Protein AF-A0A1G7T031-F1 (afdb_monomer_lite)

Organism: NCBI:txid504805

Foldseek 3Di:
DDFAPKDWPDFDPDKDWDWDDDPVDPPDIATAIFTQKTWMWGADPVRDTDIDIDGHPRRVVVVVVVPPDPDRRPRPD

Structure (mmCIF, N/CA/C/O backbone):
data_AF-A0A1G7T031-F1
#
_entry.id   AF-A0A1G7T031-F1
#
loop_
_atom_site.group_PDB
_atom_site.id
_atom_site.type_symbol
_atom_site.label_atom_id
_atom_site.label_alt_id
_atom_site.label_comp_id
_atom_site.label_asym_id
_atom_site.label_entity_id
_atom_site.label_seq_id
_atom_site.pdbx_PDB_ins_code
_atom_site.Cartn_x
_atom_site.Cartn_y
_atom_site.Cartn_z
_atom_site.occupancy
_atom_site.B_iso_or_equiv
_atom_site.auth_seq_id
_atom_site.auth_comp_id
_atom_site.auth_asym_id
_atom_site.auth_atom_id
_atom_site.pdbx_PDB_model_num
ATOM 1 N N . MET A 1 1 ? -12.135 -0.253 -0.549 1.00 76.56 1 MET A N 1
ATOM 2 C CA . MET A 1 1 ? -11.840 -0.027 0.883 1.00 76.56 1 MET A CA 1
ATOM 3 C C . MET A 1 1 ? -11.889 1.469 1.145 1.00 76.56 1 MET A C 1
ATOM 5 O O . MET A 1 1 ? -11.642 2.216 0.206 1.00 76.56 1 MET A O 1
ATOM 9 N N . MET A 1 2 ? -12.216 1.900 2.360 1.00 89.25 2 MET A N 1
ATOM 10 C CA . MET A 1 2 ? -12.146 3.303 2.775 1.00 89.25 2 MET A CA 1
ATOM 11 C C . MET A 1 2 ? -11.207 3.368 3.977 1.00 89.25 2 MET A C 1
ATOM 13 O O . MET A 1 2 ? -11.422 2.651 4.946 1.00 89.25 2 MET A O 1
ATOM 17 N N . LEU A 1 3 ? -10.149 4.169 3.875 1.00 93.38 3 LEU A N 1
ATOM 18 C CA . LEU A 1 3 ? -9.177 4.375 4.946 1.00 93.38 3 LEU A CA 1
ATOM 19 C C . LEU A 1 3 ? -9.304 5.835 5.377 1.00 93.38 3 LEU A C 1
ATOM 21 O O . LEU A 1 3 ? -8.985 6.732 4.596 1.00 93.38 3 LEU A O 1
ATOM 25 N N . ILE A 1 4 ? -9.838 6.083 6.571 1.00 95.31 4 ILE A N 1
ATOM 26 C CA . ILE A 1 4 ? -10.051 7.442 7.078 1.00 95.31 4 ILE A CA 1
ATOM 27 C C . ILE A 1 4 ? -8.830 7.858 7.895 1.00 95.31 4 ILE A C 1
ATOM 29 O O . ILE A 1 4 ? -8.321 7.068 8.683 1.00 95.31 4 ILE A O 1
ATOM 33 N N . ASN A 1 5 ? -8.351 9.090 7.693 1.00 94.62 5 ASN A N 1
ATOM 34 C CA . ASN A 1 5 ? -7.147 9.633 8.337 1.00 94.62 5 ASN A CA 1
ATOM 35 C C . ASN A 1 5 ? -5.930 8.683 8.305 1.00 94.62 5 ASN A C 1
ATOM 37 O O . ASN A 1 5 ? -5.328 8.444 9.352 1.00 94.62 5 ASN A O 1
ATOM 41 N N . PRO A 1 6 ? -5.580 8.088 7.150 1.00 95.50 6 PRO A N 1
ATOM 42 C CA . PRO A 1 6 ? -4.646 6.982 7.163 1.00 95.50 6 PRO A CA 1
ATOM 43 C C . PRO A 1 6 ? -3.186 7.465 7.190 1.00 95.50 6 PRO A C 1
ATOM 45 O O . PRO A 1 6 ? -2.842 8.469 6.564 1.00 95.50 6 PRO A O 1
ATOM 48 N N . SER A 1 7 ? -2.317 6.723 7.874 1.00 95.12 7 SER A N 1
ATOM 49 C CA . SER A 1 7 ? -0.875 6.972 7.958 1.00 95.12 7 SER A CA 1
ATOM 50 C C . SER A 1 7 ? -0.100 5.671 7.787 1.00 95.12 7 SER A C 1
ATOM 52 O O . SER A 1 7 ? -0.414 4.668 8.424 1.00 95.12 7 SER A O 1
ATOM 54 N N . ILE A 1 8 ? 0.943 5.687 6.954 1.00 95.31 8 ILE A N 1
ATOM 55 C CA . ILE A 1 8 ? 1.901 4.577 6.884 1.00 95.31 8 ILE A CA 1
ATOM 56 C C . ILE A 1 8 ? 2.724 4.603 8.174 1.00 95.31 8 ILE A C 1
ATOM 58 O O . ILE A 1 8 ? 3.350 5.619 8.481 1.00 95.31 8 ILE A O 1
ATOM 62 N N . ILE A 1 9 ? 2.699 3.507 8.930 1.00 97.25 9 ILE A N 1
ATOM 63 C CA . ILE A 1 9 ? 3.422 3.367 10.204 1.00 97.25 9 ILE A CA 1
ATOM 64 C C . ILE A 1 9 ? 4.607 2.401 10.105 1.00 97.25 9 ILE A C 1
ATOM 66 O O . ILE A 1 9 ? 5.529 2.496 10.912 1.00 97.25 9 ILE A O 1
ATOM 70 N N . ASP A 1 10 ? 4.610 1.521 9.101 1.00 97.56 10 ASP A N 1
ATOM 71 C CA . ASP A 1 10 ? 5.729 0.634 8.780 1.00 97.56 10 ASP A CA 1
ATOM 72 C C . ASP A 1 10 ? 5.779 0.322 7.276 1.00 97.56 10 ASP A C 1
ATOM 74 O O . ASP A 1 10 ? 4.763 0.383 6.573 1.00 97.56 10 ASP A O 1
ATOM 78 N N . GLN A 1 11 ? 6.967 -0.011 6.773 1.00 97.44 11 GLN A N 1
ATOM 79 C CA . GLN A 1 11 ? 7.198 -0.370 5.375 1.00 97.44 11 GLN A CA 1
ATOM 80 C C . GLN A 1 11 ? 8.365 -1.350 5.228 1.00 97.44 11 GLN A C 1
ATOM 82 O O . GLN A 1 11 ? 9.370 -1.265 5.936 1.00 97.44 11 GLN A O 1
ATOM 87 N N . SER A 1 12 ? 8.267 -2.262 4.261 1.00 97.31 12 SER A N 1
ATOM 88 C CA . SER A 1 12 ? 9.354 -3.190 3.959 1.00 97.31 12 SER A CA 1
ATOM 89 C C . SER A 1 12 ? 10.585 -2.479 3.403 1.00 97.31 12 SER A C 1
ATOM 91 O O . SER A 1 12 ? 10.491 -1.488 2.681 1.00 97.31 12 SER A O 1
ATOM 93 N N . VAL A 1 13 ? 11.757 -3.062 3.668 1.00 96.56 13 VAL A N 1
ATOM 94 C CA . VAL A 1 13 ? 13.015 -2.680 3.005 1.00 96.56 13 VAL A CA 1
ATOM 95 C C . VAL A 1 13 ? 13.026 -3.133 1.543 1.00 96.56 13 VAL A C 1
ATOM 97 O O . VAL A 1 13 ? 13.607 -2.465 0.692 1.00 96.56 13 VAL A O 1
ATOM 100 N N . GLU A 1 14 ? 12.390 -4.271 1.249 1.00 97.31 14 GLU A N 1
ATOM 101 C CA . GLU A 1 14 ? 12.231 -4.756 -0.120 1.00 97.31 14 GLU A CA 1
ATOM 102 C C . GLU A 1 14 ? 11.320 -3.817 -0.914 1.00 97.31 14 GLU A C 1
ATOM 104 O O . GLU A 1 14 ? 10.258 -3.405 -0.433 1.00 97.31 14 GLU A O 1
ATOM 109 N N . VAL A 1 15 ? 11.755 -3.495 -2.130 1.00 95.19 15 VAL A N 1
ATOM 110 C CA . VAL A 1 15 ? 11.114 -2.540 -3.031 1.00 95.19 15 VAL A CA 1
ATOM 111 C C . VAL A 1 15 ? 10.927 -3.183 -4.397 1.00 95.19 15 VAL A C 1
ATOM 113 O O . VAL A 1 15 ? 11.846 -3.818 -4.915 1.00 95.19 15 VAL A O 1
ATOM 116 N N . ASP A 1 16 ? 9.758 -2.971 -4.994 1.00 91.19 16 ASP A N 1
ATOM 117 C CA . ASP A 1 16 ? 9.468 -3.305 -6.379 1.00 91.19 16 ASP A CA 1
ATOM 118 C C . ASP A 1 16 ? 9.362 -2.032 -7.235 1.00 91.19 16 ASP A C 1
ATOM 120 O O . ASP A 1 16 ? 8.817 -1.000 -6.839 1.00 91.19 16 ASP A O 1
ATOM 124 N N . GLU A 1 17 ? 9.906 -2.075 -8.445 1.00 93.50 17 GLU A N 1
ATOM 125 C CA . GLU A 1 17 ? 9.877 -0.947 -9.372 1.00 93.50 17 GLU A CA 1
ATOM 126 C C . GLU A 1 17 ? 9.020 -1.318 -10.586 1.00 93.50 17 GLU A C 1
ATOM 128 O O . GLU A 1 17 ? 9.267 -2.325 -11.249 1.00 93.50 17 GLU A O 1
ATOM 133 N N . GLN A 1 18 ? 7.957 -0.544 -10.825 1.00 93.00 18 GLN A N 1
ATOM 134 C CA . GLN A 1 18 ? 6.986 -0.785 -11.897 1.00 93.00 18 GLN A CA 1
ATOM 135 C C . GLN A 1 18 ? 6.473 0.535 -12.471 1.00 93.00 18 GLN A C 1
ATOM 137 O O . GLN A 1 18 ? 6.528 1.581 -11.819 1.00 93.00 18 GLN A O 1
ATOM 142 N N . TYR A 1 19 ? 5.929 0.480 -13.687 1.00 92.38 19 TYR A N 1
ATOM 143 C CA . TYR A 1 19 ? 5.276 1.631 -14.300 1.00 92.38 19 TYR A CA 1
ATOM 144 C C . TYR A 1 19 ? 3.938 1.944 -13.618 1.00 92.38 19 TYR A C 1
ATOM 146 O O . TYR A 1 19 ? 3.023 1.121 -13.613 1.00 92.38 19 TYR A O 1
ATOM 154 N N . GLU A 1 20 ? 3.794 3.169 -13.117 1.00 91.69 20 GLU A N 1
ATOM 155 C CA . GLU A 1 20 ? 2.545 3.725 -12.598 1.00 91.69 20 GLU A CA 1
ATOM 156 C C . GLU A 1 20 ? 2.014 4.822 -13.528 1.00 91.69 20 GLU A C 1
ATOM 158 O O . GLU A 1 20 ? 2.768 5.606 -14.110 1.00 91.69 20 GLU A O 1
ATOM 163 N N . GLY A 1 21 ? 0.690 4.884 -13.656 1.00 89.25 21 GLY A N 1
ATOM 164 C CA . GLY A 1 21 ? -0.027 6.044 -14.180 1.00 89.25 21 GLY A CA 1
ATOM 165 C C . GLY A 1 21 ? -0.853 6.681 -13.074 1.00 89.25 21 GLY A C 1
ATOM 166 O O . GLY A 1 21 ? -1.157 6.025 -12.084 1.00 89.25 21 GLY A O 1
ATOM 167 N N . CYS A 1 22 ? -1.237 7.940 -13.251 1.00 87.44 22 CYS A N 1
ATOM 168 C CA . CYS A 1 22 ? -2.120 8.638 -12.323 1.00 87.44 22 CYS A CA 1
ATOM 169 C C . CYS A 1 22 ? -3.324 9.179 -13.089 1.00 87.44 22 CYS A C 1
ATOM 171 O O . CYS A 1 22 ? -3.165 9.729 -14.179 1.00 87.44 22 CYS A O 1
ATOM 173 N N . LEU A 1 23 ? -4.523 9.073 -12.515 1.00 86.56 23 LEU A N 1
ATOM 174 C CA . LEU A 1 23 ? -5.730 9.645 -13.123 1.00 86.56 23 LEU A CA 1
ATOM 175 C C . LEU A 1 23 ? -5.675 11.180 -13.217 1.00 86.56 23 LEU A C 1
ATOM 177 O O . LEU A 1 23 ? -6.367 11.760 -14.046 1.00 86.56 23 LEU A O 1
ATOM 181 N N . SER A 1 24 ? -4.822 11.833 -12.425 1.00 84.44 24 SER A N 1
ATOM 182 C CA . SER A 1 24 ? -4.569 13.277 -12.508 1.00 84.44 24 SER A CA 1
ATOM 183 C C . SER A 1 24 ? -3.607 13.668 -13.641 1.00 84.44 24 SER A C 1
ATOM 185 O O . SER A 1 24 ? -3.548 14.838 -14.009 1.00 84.44 24 SER A O 1
ATOM 187 N N . PHE A 1 25 ? -2.860 12.711 -14.207 1.00 81.69 25 PHE A N 1
ATOM 188 C CA . PHE A 1 25 ? -1.880 12.924 -15.277 1.00 81.69 25 PHE A CA 1
ATOM 189 C C . PHE A 1 25 ? -2.134 11.941 -16.422 1.00 81.69 25 PHE A C 1
ATOM 191 O O . PHE A 1 25 ? -1.513 10.879 -16.525 1.00 81.69 25 PHE A O 1
ATOM 198 N N . PHE A 1 26 ? -3.080 12.307 -17.286 1.00 75.94 26 PHE A N 1
ATOM 199 C CA . PHE A 1 26 ? -3.437 11.519 -18.462 1.00 75.94 26 PHE A CA 1
ATOM 200 C C . PHE A 1 26 ? -2.221 11.305 -19.382 1.00 75.94 26 PHE A C 1
ATOM 202 O O . PHE A 1 26 ? -1.370 12.180 -19.520 1.00 75.94 26 PHE A O 1
ATOM 209 N N . ASP A 1 27 ? -2.132 10.110 -19.971 1.00 83.06 27 ASP A N 1
ATOM 210 C CA . ASP A 1 27 ? -1.089 9.660 -20.912 1.00 83.06 27 ASP A CA 1
ATOM 211 C C . ASP A 1 27 ? 0.368 9.621 -20.417 1.00 83.06 27 ASP A C 1
ATOM 213 O O . ASP A 1 27 ? 1.255 9.210 -21.165 1.00 83.06 27 ASP A O 1
ATOM 217 N N . VAL A 1 28 ? 0.636 9.931 -19.145 1.00 84.88 28 VAL A N 1
ATOM 218 C CA . VAL A 1 28 ? 1.975 9.781 -18.558 1.00 84.88 28 VAL A CA 1
ATOM 219 C C . VAL A 1 28 ? 2.073 8.472 -17.777 1.00 84.88 28 VAL A C 1
ATOM 221 O O . VAL A 1 28 ? 1.177 8.107 -17.008 1.00 84.88 28 VAL A O 1
ATOM 224 N N . ARG A 1 29 ? 3.176 7.747 -17.976 1.00 87.88 29 ARG A N 1
ATOM 225 C CA . ARG A 1 29 ? 3.587 6.618 -17.135 1.00 87.88 29 ARG A CA 1
ATOM 226 C C . ARG A 1 29 ? 5.008 6.859 -16.652 1.00 87.88 29 ARG A C 1
ATOM 228 O O . ARG A 1 29 ? 5.878 7.191 -17.451 1.00 87.88 29 ARG A O 1
ATOM 235 N N . GLY A 1 30 ? 5.225 6.704 -15.354 1.00 86.88 30 GLY A N 1
ATOM 236 C CA . GLY A 1 30 ? 6.538 6.810 -14.728 1.00 86.88 30 GLY A CA 1
ATOM 237 C C . GLY A 1 30 ? 6.916 5.488 -14.085 1.00 86.88 30 GLY A C 1
ATOM 238 O O . GLY A 1 30 ? 6.053 4.807 -13.540 1.00 86.88 30 GLY A O 1
ATOM 239 N N . MET A 1 31 ? 8.191 5.123 -14.151 1.00 92.25 31 MET A N 1
ATOM 240 C CA . MET A 1 31 ? 8.714 4.009 -13.370 1.00 92.25 31 MET A CA 1
ATOM 241 C C . MET A 1 31 ? 8.854 4.461 -11.909 1.00 92.25 31 MET A C 1
ATOM 243 O O . MET A 1 31 ? 9.529 5.457 -11.649 1.00 92.25 31 MET A O 1
ATOM 247 N N . VAL A 1 32 ? 8.180 3.786 -10.973 1.00 91.44 32 VAL A N 1
ATOM 248 C CA . VAL A 1 32 ? 8.116 4.198 -9.562 1.00 91.44 32 VAL A CA 1
ATOM 249 C C . VAL A 1 32 ? 8.496 3.031 -8.641 1.00 91.44 32 VAL A C 1
ATOM 251 O O . VAL A 1 32 ? 7.827 1.988 -8.676 1.00 91.44 32 VAL A O 1
ATOM 254 N N . PRO A 1 33 ? 9.525 3.193 -7.786 1.00 94.19 33 PRO A N 1
ATOM 255 C CA . PRO A 1 33 ? 9.842 2.232 -6.739 1.00 94.19 33 PRO A CA 1
ATOM 256 C C . PRO A 1 33 ? 8.831 2.333 -5.589 1.00 94.19 33 PRO A C 1
ATOM 258 O O . PRO A 1 33 ? 8.537 3.429 -5.105 1.00 94.19 33 PRO A O 1
ATOM 261 N N . ARG A 1 34 ? 8.308 1.195 -5.126 1.00 94.75 34 ARG A N 1
ATOM 262 C CA . ARG A 1 34 ? 7.403 1.093 -3.974 1.00 94.75 34 ARG A CA 1
ATOM 263 C C . ARG A 1 34 ? 7.849 -0.016 -3.025 1.00 94.75 34 ARG A C 1
ATOM 265 O O . ARG A 1 34 ? 8.391 -1.013 -3.488 1.00 94.75 34 ARG A O 1
ATOM 272 N N . PRO A 1 35 ? 7.635 0.127 -1.710 1.00 96.50 35 PRO A N 1
ATOM 273 C CA . PRO A 1 35 ? 7.827 -0.984 -0.789 1.00 96.50 35 PRO A CA 1
ATOM 274 C C . PRO A 1 35 ? 6.852 -2.122 -1.124 1.00 96.50 35 PRO A C 1
ATOM 276 O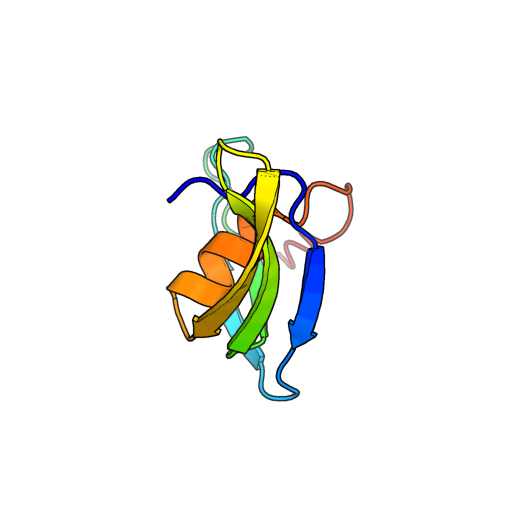 O . PRO A 1 35 ? 5.670 -1.883 -1.380 1.00 96.50 35 PRO A O 1
ATOM 279 N N . VAL A 1 36 ? 7.343 -3.362 -1.093 1.00 97.38 36 VAL A N 1
ATOM 280 C CA . VAL A 1 36 ? 6.534 -4.566 -1.358 1.00 97.38 36 VAL A CA 1
ATOM 281 C C . VAL A 1 36 ? 5.439 -4.757 -0.304 1.00 97.38 36 VAL A C 1
ATOM 283 O O . VAL A 1 36 ? 4.388 -5.319 -0.610 1.00 97.38 36 VAL A O 1
ATOM 286 N N . ARG A 1 37 ? 5.651 -4.269 0.923 1.00 98.25 37 ARG A N 1
ATOM 287 C CA . ARG A 1 37 ? 4.687 -4.310 2.027 1.00 98.25 37 ARG A CA 1
ATOM 288 C C . ARG A 1 37 ? 4.646 -2.984 2.777 1.00 98.25 37 ARG A C 1
ATOM 290 O O . ARG A 1 37 ? 5.686 -2.378 3.021 1.00 98.25 37 ARG A O 1
ATOM 297 N N . ILE A 1 38 ? 3.455 -2.590 3.217 1.00 97.62 38 ILE A N 1
ATOM 298 C CA . ILE A 1 38 ? 3.239 -1.472 4.144 1.00 97.62 38 ILE A CA 1
ATOM 299 C C . ILE A 1 38 ? 2.273 -1.870 5.260 1.00 97.62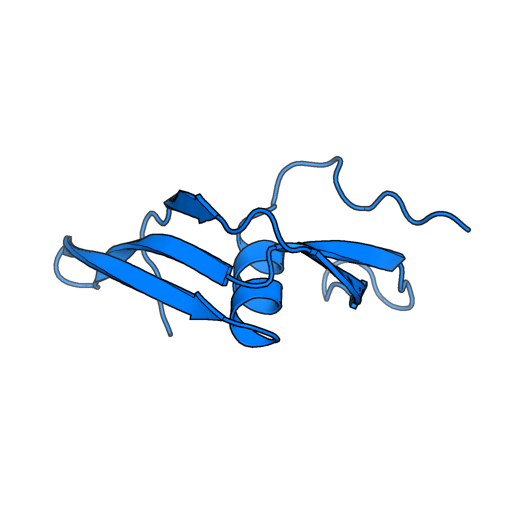 38 ILE A C 1
ATOM 301 O O . ILE A 1 38 ? 1.421 -2.744 5.075 1.00 97.62 38 ILE A O 1
ATOM 305 N N . GLU A 1 39 ? 2.372 -1.194 6.399 1.00 98.19 39 GLU A N 1
ATOM 306 C CA . GLU A 1 39 ? 1.339 -1.177 7.432 1.00 98.19 39 GLU A CA 1
ATOM 307 C C . GLU A 1 39 ? 0.763 0.226 7.549 1.00 98.19 39 GLU A C 1
ATOM 309 O O . GLU A 1 39 ? 1.491 1.218 7.642 1.00 98.19 39 GLU A O 1
ATOM 314 N N . VAL A 1 40 ? -0.561 0.298 7.532 1.00 97.06 40 VAL A N 1
ATOM 315 C CA . VAL A 1 40 ? -1.302 1.550 7.578 1.00 97.06 40 VAL A CA 1
ATOM 316 C C . VAL A 1 40 ? -2.176 1.561 8.815 1.00 97.06 40 VAL A C 1
ATOM 318 O O . VAL A 1 40 ? -3.079 0.732 8.936 1.00 97.06 40 VAL A O 1
ATOM 321 N N . GLU A 1 41 ? -1.941 2.531 9.692 1.00 97.88 41 GLU A N 1
ATOM 322 C CA . GLU A 1 41 ? -2.920 2.924 10.698 1.00 97.88 41 GLU A CA 1
ATOM 323 C C . GLU A 1 41 ? -3.993 3.776 10.020 1.00 97.88 41 GLU A C 1
ATOM 325 O O . GLU A 1 41 ? -3.683 4.692 9.260 1.00 97.88 41 GLU A O 1
ATOM 330 N N . HIS A 1 42 ? -5.260 3.471 10.261 1.00 96.81 42 HIS A N 1
ATOM 331 C CA . HIS A 1 42 ? -6.382 4.251 9.761 1.00 96.81 42 HIS A CA 1
ATOM 332 C C . HIS A 1 42 ? -7.586 4.115 10.686 1.00 96.81 42 HIS A C 1
ATOM 334 O O . HIS A 1 42 ? -7.597 3.325 11.625 1.00 96.81 42 HIS A O 1
ATOM 340 N N . GLN A 1 43 ? -8.626 4.879 10.391 1.00 97.75 43 GLN A N 1
ATOM 341 C CA . GLN A 1 43 ? -9.923 4.780 11.039 1.00 97.75 43 GLN A CA 1
ATOM 342 C C . GLN A 1 43 ? -10.944 4.134 10.098 1.00 97.75 43 GLN A C 1
ATOM 344 O O . GLN A 1 43 ? -10.854 4.285 8.871 1.00 97.75 43 GLN A O 1
ATOM 349 N N . ASP A 1 44 ? -11.895 3.402 10.674 1.00 94.69 44 ASP A N 1
ATOM 350 C CA . ASP A 1 44 ? -13.158 3.054 10.016 1.00 94.69 44 ASP A CA 1
ATOM 351 C C . ASP A 1 44 ? -14.179 4.199 10.181 1.00 94.69 44 ASP A C 1
ATOM 353 O O . ASP A 1 44 ? -13.924 5.198 10.860 1.00 94.69 44 ASP A O 1
ATOM 357 N N . ILE A 1 45 ? -15.347 4.078 9.552 1.00 94.44 45 ILE A N 1
ATOM 358 C CA . ILE A 1 45 ? -16.400 5.102 9.535 1.00 94.44 45 ILE A CA 1
ATOM 359 C C . ILE A 1 45 ? -16.932 5.471 10.927 1.00 94.44 45 ILE A C 1
ATOM 361 O O . ILE A 1 45 ? -17.426 6.580 11.121 1.00 94.44 45 ILE A O 1
ATOM 365 N N . ASP A 1 46 ? -16.826 4.564 11.897 1.00 95.69 46 ASP A N 1
ATOM 366 C CA . ASP A 1 46 ? -17.220 4.790 13.290 1.00 95.69 46 ASP A CA 1
ATOM 367 C C . ASP A 1 46 ? -16.101 5.408 14.152 1.00 95.69 46 ASP A C 1
ATOM 369 O O . ASP A 1 46 ? -16.310 5.685 15.333 1.00 95.69 46 ASP A O 1
ATOM 373 N N . GLY A 1 47 ? -14.929 5.663 13.562 1.00 95.00 47 GLY A N 1
ATOM 374 C CA . GLY A 1 47 ? -13.756 6.209 14.239 1.00 95.00 47 GLY A CA 1
ATOM 375 C C . GLY A 1 47 ? -12.865 5.160 14.907 1.00 95.00 47 GLY A C 1
ATOM 376 O O . GLY A 1 47 ? -11.870 5.535 15.532 1.00 95.00 47 GLY A O 1
ATOM 377 N N . THR A 1 48 ? -13.173 3.865 14.781 1.00 97.31 48 THR A N 1
ATOM 378 C CA . THR A 1 48 ? -12.327 2.783 15.302 1.00 97.31 48 THR A CA 1
ATOM 379 C C . THR A 1 48 ? -10.969 2.791 14.611 1.00 97.31 48 THR A C 1
ATOM 381 O O . THR A 1 48 ? -10.899 2.744 13.384 1.00 97.31 48 THR A O 1
ATOM 384 N N . VAL A 1 49 ? -9.889 2.822 15.397 1.00 97.75 49 VAL A N 1
ATOM 385 C CA . VAL A 1 49 ? -8.513 2.757 14.886 1.00 97.75 49 VAL A CA 1
ATOM 386 C C . VAL A 1 49 ? -8.148 1.313 14.552 1.00 97.75 49 VAL A C 1
ATOM 388 O O . VAL A 1 49 ? -8.307 0.411 15.376 1.00 97.75 49 VAL A O 1
ATOM 391 N N . LEU A 1 50 ? -7.639 1.110 13.343 1.00 97.69 50 LEU A N 1
ATOM 392 C CA . LEU A 1 50 ? -7.252 -0.171 12.772 1.00 97.69 50 LEU A CA 1
ATOM 393 C C . LEU A 1 50 ? -5.848 -0.062 12.179 1.00 97.69 50 LEU A C 1
ATOM 395 O O . LEU A 1 50 ? -5.472 0.978 11.642 1.00 97.69 50 LEU A O 1
ATOM 399 N N . ILE A 1 51 ? -5.100 -1.162 12.231 1.00 98.12 51 ILE A N 1
ATOM 400 C CA . ILE A 1 51 ? -3.838 -1.312 11.507 1.00 98.12 51 ILE A CA 1
ATOM 401 C C . ILE A 1 51 ? -4.042 -2.401 10.463 1.00 98.12 51 ILE A C 1
ATO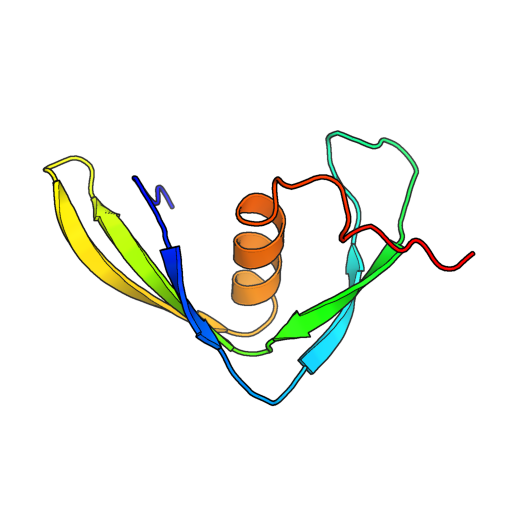M 403 O O . ILE A 1 51 ? -4.354 -3.544 10.803 1.00 98.12 51 ILE A O 1
ATOM 407 N N . THR A 1 52 ? -3.858 -2.044 9.196 1.00 97.88 52 THR A N 1
ATOM 408 C CA . THR A 1 52 ? -4.013 -2.964 8.068 1.00 97.88 52 THR A CA 1
ATOM 409 C C . THR A 1 52 ? -2.691 -3.101 7.327 1.00 97.88 52 THR A C 1
ATOM 411 O O . THR A 1 52 ? -2.077 -2.107 6.937 1.00 97.88 52 THR A O 1
ATOM 414 N N . SER A 1 53 ? -2.257 -4.344 7.116 1.00 98.06 53 SER A N 1
ATOM 415 C CA . SER A 1 53 ? -1.090 -4.654 6.293 1.00 98.06 53 SER A CA 1
ATOM 416 C C . SER A 1 53 ? -1.506 -4.868 4.840 1.00 98.06 53 SER A C 1
ATOM 418 O O . SER A 1 53 ? -2.453 -5.603 4.557 1.00 98.06 53 SER A O 1
ATOM 420 N N . PHE A 1 54 ? -0.787 -4.228 3.922 1.00 97.81 54 PHE A N 1
ATOM 421 C CA . PHE A 1 54 ? -0.959 -4.386 2.483 1.00 97.81 54 PHE A CA 1
ATOM 422 C C . PHE A 1 54 ? 0.331 -4.900 1.859 1.00 97.81 54 PHE A C 1
ATOM 424 O O . PHE A 1 54 ? 1.419 -4.506 2.274 1.00 97.81 54 PHE A O 1
ATOM 431 N N . GLU A 1 55 ? 0.201 -5.729 0.824 1.00 97.81 55 GLU A N 1
ATOM 432 C CA . GLU A 1 55 ? 1.330 -6.347 0.124 1.00 97.81 55 GLU A CA 1
ATOM 433 C C . GLU A 1 55 ? 1.153 -6.289 -1.402 1.00 97.81 55 GLU A C 1
ATOM 435 O O . GLU A 1 55 ? 0.035 -6.180 -1.926 1.00 97.81 55 GLU A O 1
ATOM 440 N N . GLY A 1 56 ? 2.276 -6.341 -2.121 1.00 96.44 56 GLY A N 1
ATOM 441 C CA . GLY A 1 56 ? 2.358 -6.392 -3.577 1.00 96.44 56 GLY A CA 1
ATOM 442 C C . GLY A 1 56 ? 1.592 -5.261 -4.266 1.00 96.44 56 GLY A C 1
ATOM 443 O O . GLY A 1 56 ? 1.720 -4.084 -3.928 1.00 96.44 56 GLY A O 1
ATOM 444 N N . ALA A 1 57 ? 0.749 -5.619 -5.238 1.00 94.81 57 ALA A N 1
ATOM 445 C CA . ALA A 1 57 ? -0.002 -4.644 -6.028 1.00 94.81 57 ALA A CA 1
ATOM 446 C C . ALA A 1 57 ? -0.929 -3.755 -5.177 1.00 94.81 57 ALA A C 1
ATOM 448 O O . ALA A 1 57 ? -1.124 -2.587 -5.508 1.00 94.81 57 ALA A O 1
ATOM 449 N N . VAL A 1 58 ? -1.486 -4.273 -4.075 1.00 96.50 58 VAL A N 1
ATOM 450 C CA . VAL A 1 58 ? -2.368 -3.479 -3.205 1.00 96.50 58 VAL A CA 1
ATOM 451 C C . VAL A 1 58 ? -1.557 -2.477 -2.387 1.00 96.50 58 VAL A C 1
ATOM 453 O O . VAL A 1 58 ? -1.973 -1.326 -2.288 1.00 96.50 58 VAL A O 1
ATOM 456 N N . ALA A 1 59 ? -0.381 -2.868 -1.877 1.00 96.06 59 ALA A N 1
ATOM 457 C CA . ALA A 1 59 ? 0.540 -1.935 -1.220 1.00 96.06 59 ALA A CA 1
ATOM 458 C C . ALA A 1 59 ? 0.904 -0.773 -2.152 1.00 96.06 59 ALA A C 1
ATOM 460 O O . ALA A 1 59 ? 0.784 0.387 -1.766 1.00 96.06 59 ALA A O 1
ATOM 461 N N . ARG A 1 60 ? 1.236 -1.076 -3.415 1.00 95.06 60 ARG A N 1
ATOM 462 C CA . ARG A 1 60 ? 1.518 -0.070 -4.448 1.00 95.06 60 ARG A C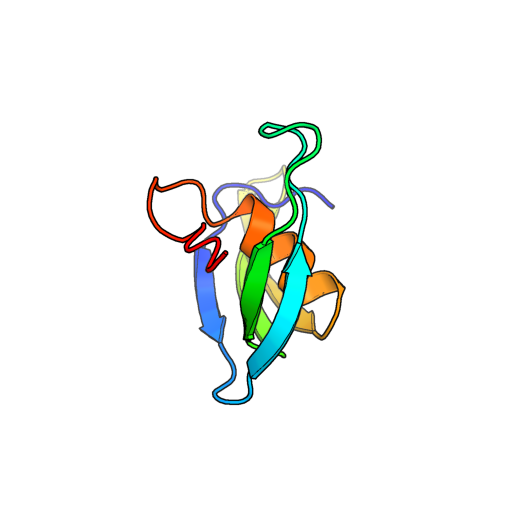A 1
ATOM 463 C C . ARG A 1 60 ? 0.362 0.907 -4.656 1.00 95.06 60 ARG A C 1
ATOM 465 O O . ARG A 1 60 ? 0.590 2.115 -4.655 1.00 95.06 60 ARG A O 1
ATOM 472 N N . LEU A 1 61 ? -0.863 0.405 -4.824 1.00 94.25 61 LEU A N 1
ATOM 473 C CA . LEU A 1 61 ? -2.043 1.254 -5.022 1.00 94.25 61 LEU A CA 1
ATOM 474 C C . LEU A 1 61 ? -2.307 2.149 -3.805 1.00 94.25 61 LEU A C 1
ATOM 476 O O . LEU A 1 61 ? -2.573 3.335 -3.963 1.00 94.25 61 LEU A O 1
ATOM 480 N N . VAL A 1 62 ? -2.185 1.610 -2.592 1.00 94.62 62 VAL A N 1
ATOM 481 C CA . VAL A 1 62 ? -2.362 2.398 -1.365 1.00 94.62 62 VAL A CA 1
ATOM 482 C C . VAL A 1 62 ? -1.268 3.464 -1.247 1.00 94.62 62 VAL A C 1
ATOM 484 O O . VAL A 1 62 ? -1.577 4.632 -1.022 1.00 94.62 62 VAL A O 1
ATOM 487 N N . CYS A 1 63 ? -0.002 3.116 -1.498 1.00 93.75 63 CYS A N 1
ATOM 488 C CA . CYS A 1 63 ? 1.095 4.084 -1.554 1.00 93.75 63 CYS A CA 1
ATOM 489 C C . CYS A 1 63 ? 0.869 5.186 -2.602 1.00 93.75 63 CYS A C 1
ATOM 491 O O . CYS A 1 63 ? 1.248 6.335 -2.354 1.00 93.75 63 CYS A O 1
ATOM 493 N N . HIS A 1 64 ? 0.288 4.855 -3.761 1.00 91.62 64 HIS A N 1
ATOM 494 C CA . HIS A 1 64 ? -0.038 5.819 -4.815 1.00 91.62 64 HIS A CA 1
ATOM 495 C C . HIS A 1 64 ? -0.975 6.909 -4.302 1.00 91.62 64 HIS A C 1
ATOM 497 O O . HIS A 1 64 ? -0.633 8.087 -4.367 1.00 91.62 64 HIS A O 1
ATOM 503 N N . GLU A 1 65 ? -2.103 6.513 -3.720 1.00 90.50 65 GLU A N 1
ATOM 504 C CA . GLU A 1 65 ? -3.120 7.451 -3.235 1.00 90.50 65 GLU A CA 1
ATOM 505 C C . GLU A 1 65 ? -2.677 8.202 -1.969 1.00 90.50 65 GLU A C 1
ATOM 507 O O . GLU A 1 65 ? -3.051 9.354 -1.760 1.00 90.50 65 GLU A O 1
ATOM 512 N N . MET A 1 66 ? -1.843 7.584 -1.126 1.00 86.81 66 MET A N 1
ATOM 513 C CA . MET A 1 66 ? -1.314 8.227 0.082 1.00 86.81 66 MET A CA 1
ATOM 514 C C . MET A 1 66 ? -0.238 9.283 -0.201 1.00 86.81 66 MET A C 1
ATOM 516 O O . MET A 1 66 ? -0.029 10.188 0.607 1.00 86.81 66 MET A O 1
ATOM 520 N N . THR A 1 67 ? 0.458 9.201 -1.338 1.00 69.81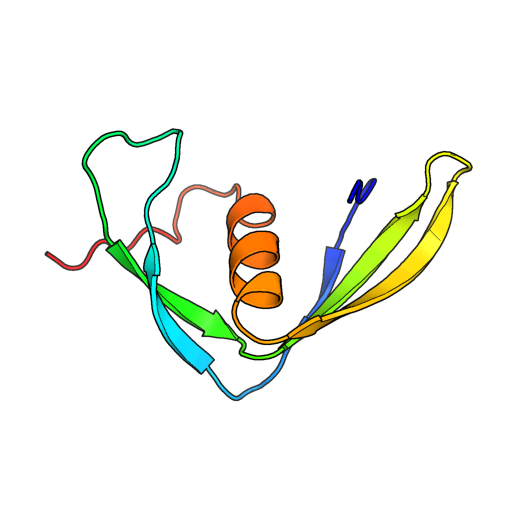 67 THR A N 1
ATOM 521 C CA . THR A 1 67 ? 1.536 10.140 -1.686 1.00 69.81 67 THR A CA 1
ATOM 522 C C . THR A 1 67 ? 0.981 11.329 -2.479 1.00 69.81 67 THR A C 1
ATOM 524 O O . THR A 1 67 ? 1.180 11.426 -3.686 1.00 69.81 67 THR A O 1
ATOM 527 N N . ILE A 1 68 ? 0.300 12.267 -1.813 1.00 56.94 68 ILE A N 1
ATOM 528 C CA . ILE A 1 68 ? -0.261 13.480 -2.458 1.00 56.94 68 ILE A CA 1
ATOM 529 C C . ILE A 1 68 ? 0.651 14.725 -2.343 1.00 56.94 68 ILE A C 1
ATOM 531 O O . ILE A 1 68 ? 0.282 15.827 -2.742 1.00 56.94 68 ILE A O 1
ATOM 535 N N . SER A 1 69 ? 1.903 14.577 -1.897 1.00 40.22 69 SER A N 1
ATOM 536 C CA . SER A 1 69 ? 2.868 15.686 -1.941 1.00 40.22 69 SER A CA 1
ATOM 537 C C . SER A 1 69 ? 3.718 15.647 -3.214 1.00 40.22 69 SER A C 1
ATOM 539 O O . SER A 1 69 ? 4.449 14.695 -3.486 1.00 40.22 69 SER A O 1
ATOM 541 N N . VAL A 1 70 ? 3.579 16.714 -3.993 1.00 37.62 70 VAL A N 1
ATOM 542 C CA . VAL A 1 70 ? 4.318 17.117 -5.194 1.00 37.62 70 VAL A CA 1
ATOM 543 C C . VAL A 1 70 ? 5.820 16.786 -5.081 1.00 37.62 70 VAL A C 1
ATOM 545 O O . VAL A 1 70 ? 6.590 17.571 -4.537 1.00 37.62 70 VAL A O 1
ATOM 548 N N . GLY A 1 71 ? 6.260 15.624 -5.580 1.00 39.66 71 GLY A N 1
ATOM 549 C CA . GLY A 1 71 ? 7.692 15.282 -5.570 1.00 39.66 71 GLY A CA 1
ATOM 550 C C . GLY A 1 71 ? 8.094 13.837 -5.880 1.00 39.66 71 GLY A C 1
ATOM 551 O O . GLY A 1 71 ? 9.261 13.611 -6.180 1.00 39.66 71 GLY A O 1
ATOM 552 N N . ALA A 1 72 ? 7.179 12.861 -5.854 1.00 44.38 72 ALA A N 1
ATOM 553 C CA . ALA A 1 72 ? 7.538 11.450 -6.082 1.00 44.38 72 ALA A CA 1
ATOM 554 C C . ALA A 1 72 ? 7.348 10.947 -7.527 1.00 44.38 72 ALA A C 1
ATOM 556 O O . ALA A 1 72 ? 7.818 9.861 -7.859 1.00 44.38 72 ALA A O 1
ATOM 557 N N . TYR A 1 73 ? 6.739 11.735 -8.422 1.00 49.22 73 TYR A N 1
ATOM 558 C CA . TYR A 1 73 ? 6.800 11.465 -9.862 1.00 49.22 73 TYR A CA 1
ATOM 559 C C . TYR A 1 73 ? 8.155 11.923 -10.407 1.00 49.22 73 TYR A C 1
ATOM 561 O O . TYR A 1 73 ? 8.237 12.866 -11.192 1.0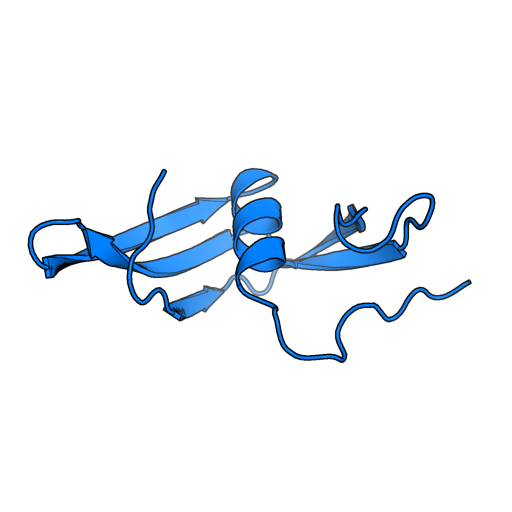0 49.22 73 TYR A O 1
ATOM 569 N N . THR A 1 74 ? 9.241 11.260 -10.011 1.00 44.00 74 THR A N 1
ATOM 570 C CA . THR A 1 74 ? 10.456 11.313 -10.829 1.00 44.00 74 THR A CA 1
ATOM 571 C C . THR A 1 74 ? 10.190 10.417 -12.032 1.00 44.00 74 THR A C 1
ATOM 573 O O . THR A 1 74 ? 10.614 9.268 -12.074 1.00 44.00 74 THR A O 1
ATOM 576 N N . VAL A 1 75 ? 9.422 10.920 -13.003 1.00 41.59 75 VAL A N 1
ATOM 577 C CA . VAL A 1 75 ? 9.391 10.335 -14.342 1.00 41.59 75 VAL A CA 1
ATOM 578 C C . VAL A 1 75 ? 10.797 10.546 -14.890 1.00 41.59 75 VAL A C 1
ATOM 580 O O . VAL A 1 75 ? 11.116 11.603 -15.430 1.00 41.59 75 VAL A O 1
ATOM 583 N N . ARG A 1 76 ? 11.691 9.584 -14.657 1.00 35.78 76 ARG A N 1
ATOM 584 C CA . ARG A 1 76 ? 12.918 9.494 -15.439 1.00 35.78 76 ARG A CA 1
ATOM 585 C C . ARG A 1 76 ? 12.474 9.112 -16.846 1.00 35.78 76 ARG A C 1
ATOM 587 O O . ARG A 1 76 ? 12.018 7.991 -17.059 1.00 35.78 76 ARG A O 1
ATOM 594 N N . ALA A 1 77 ? 12.489 10.109 -17.728 1.00 38.56 77 ALA A N 1
ATOM 595 C CA . ALA A 1 77 ? 12.446 9.909 -19.169 1.00 38.56 77 ALA A CA 1
ATOM 596 C C . ALA A 1 77 ? 13.663 9.093 -19.623 1.00 38.56 77 ALA A C 1
ATOM 598 O O . ALA A 1 77 ? 14.737 9.249 -18.991 1.00 38.56 77 ALA A O 1
#

InterPro domains:
  IPR023635 Peptide deformylase [PF01327] (2-66)
  IPR023635 Peptide deformylase [PTHR10458] (2-66)
  IPR036821 Peptide deformylase superfamily [G3DSA:3.90.45.10] (1-74)
  IPR036821 Peptide deformylase superfamily [SSF56420] (2-67)

Secondary structure (DSSP, 8-state):
---EEEEEEEE-S-EEEEEEEETTEEEEEEEEEEESEEEEEEE-TT--EEEEEEEHHHHHHHHHHH--STT------

Sequence (77 aa):
MMLINPSIIDQSVEVDEQYEGCLSFFDVRGMVPRPVRIEVEHQDIDGTVLITSFEGAVARLVCHEMTISVGAYTVRA

Radius of gyration: 13.34 Å; chains: 1; bounding box: 30×24×36 Å

pLDDT: mean 86.55, std 17.88, range [35.78, 98.25]